Protein AF-A0A2P2JGJ2-F1 (afdb_monomer)

Organism: Rhizophora mucronata (NCBI:txid61149)

Mean predicted aligned error: 10.28 Å

Radius of gyration: 15.4 Å; Cα contacts (8 Å, |Δi|>4): 31; chains: 1; bounding box: 33×25×39 Å

pLDDT: mean 70.35, std 13.4, range [32.62, 87.69]

Secondary structure (DSSP, 8-state):
--TTT--HHHHHHHHHHHHHHHHHHHHH-SS---SS-THHHHHHHTT---S-HHHHHHHH---TT--

InterPro domains:
  IPR012878 Non-reducing end beta-L-arabinofuranosidase-like, GH127 catalytic domain [PF07944] (1-60)

Foldseek 3Di:
DCVVPVDVVVVVVVVVVVVVQVVVCVVVVPNDGFPDDPVLVVCVVVVHDDDPPVVGCVVPDPRPPPD

Structure (mmCIF, N/CA/C/O backbone):
data_AF-A0A2P2JGJ2-F1
#
_entry.id   AF-A0A2P2JGJ2-F1
#
loop_
_atom_site.group_PDB
_atom_site.id
_atom_site.type_symbol
_atom_site.label_atom_id
_atom_site.label_alt_id
_atom_site.label_comp_id
_atom_site.label_asym_id
_atom_site.label_entity_id
_atom_site.label_seq_id
_atom_site.pdbx_PDB_ins_code
_atom_site.Cartn_x
_atom_site.Cartn_y
_atom_site.Cartn_z
_atom_site.occupancy
_atom_site.B_iso_or_equiv
_atom_site.auth_seq_id
_atom_site.auth_comp_id
_atom_site.auth_asym_id
_atom_site.auth_atom_id
_atom_site.pdbx_PDB_model_num
ATOM 1 N N . MET A 1 1 ? 1.178 8.771 -16.508 1.00 64.31 1 MET A N 1
ATOM 2 C CA . MET A 1 1 ? 2.634 9.038 -16.442 1.00 64.31 1 MET A CA 1
ATOM 3 C C . MET A 1 1 ? 3.469 7.983 -17.174 1.00 64.31 1 MET A C 1
ATOM 5 O O . MET A 1 1 ? 4.230 8.377 -18.035 1.00 64.31 1 MET A O 1
ATOM 9 N N . TRP A 1 2 ? 3.324 6.664 -16.949 1.00 73.88 2 TRP A N 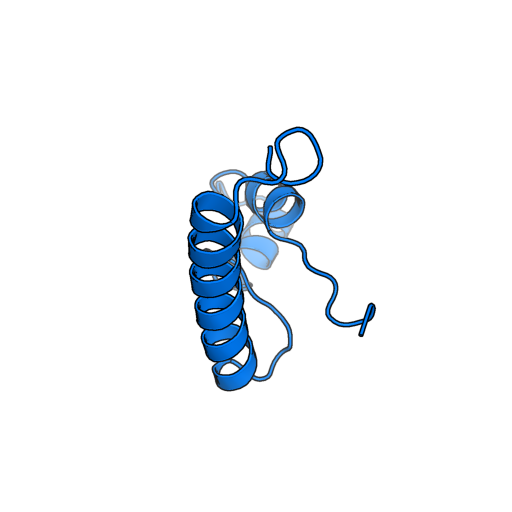1
ATOM 10 C CA . TRP A 1 2 ? 3.974 5.674 -17.844 1.00 73.88 2 TRP A CA 1
ATOM 11 C C . TRP A 1 2 ? 3.271 5.538 -19.199 1.00 73.88 2 TRP A C 1
ATOM 13 O O . TRP A 1 2 ? 3.927 5.654 -20.222 1.00 73.88 2 TRP A O 1
ATOM 23 N N . ALA A 1 3 ? 1.942 5.387 -19.218 1.00 73.94 3 ALA A N 1
ATOM 24 C CA . ALA A 1 3 ? 1.170 5.202 -20.457 1.00 73.94 3 ALA A CA 1
ATOM 25 C C . ALA A 1 3 ? 1.318 6.346 -21.484 1.00 73.94 3 ALA A C 1
ATOM 27 O O . ALA A 1 3 ? 1.014 6.164 -22.652 1.00 73.94 3 ALA A O 1
ATOM 28 N N . SER A 1 4 ? 1.790 7.518 -21.048 1.00 75.94 4 SER A N 1
ATOM 29 C CA . SER A 1 4 ? 2.007 8.691 -21.904 1.00 75.94 4 SER A CA 1
ATOM 30 C C . SER A 1 4 ? 3.474 8.892 -22.304 1.00 75.94 4 SER A C 1
ATOM 32 O O . SER A 1 4 ? 3.754 9.714 -23.165 1.00 75.94 4 SER A O 1
ATOM 34 N N . THR A 1 5 ? 4.421 8.210 -21.653 1.00 79.88 5 THR A N 1
ATOM 35 C CA . THR A 1 5 ? 5.869 8.476 -21.807 1.00 79.88 5 THR A CA 1
ATOM 36 C C . THR A 1 5 ? 6.684 7.198 -22.036 1.00 79.88 5 THR A C 1
ATOM 38 O O . THR A 1 5 ? 7.875 7.281 -22.301 1.00 79.88 5 THR A O 1
ATOM 41 N N . HIS A 1 6 ? 6.068 6.016 -21.903 1.00 78.81 6 HIS A N 1
ATOM 42 C CA . HIS A 1 6 ? 6.673 4.683 -22.033 1.00 78.81 6 HIS A CA 1
ATOM 43 C C . HIS A 1 6 ? 8.017 4.512 -21.302 1.00 78.81 6 HIS A C 1
ATOM 45 O O . HIS A 1 6 ? 8.866 3.724 -21.694 1.00 78.81 6 HIS A O 1
ATOM 51 N N . ASN A 1 7 ? 8.216 5.246 -20.204 1.00 81.88 7 ASN A N 1
ATOM 52 C CA . ASN A 1 7 ? 9.469 5.227 -19.461 1.00 81.88 7 ASN A CA 1
ATOM 53 C C . ASN A 1 7 ? 9.536 3.995 -18.544 1.00 81.88 7 ASN A C 1
ATOM 55 O O . ASN A 1 7 ? 8.927 3.975 -17.470 1.00 81.88 7 ASN A O 1
ATOM 59 N N . ASP A 1 8 ? 10.294 2.978 -18.941 1.00 84.56 8 ASP A N 1
ATOM 60 C CA . ASP A 1 8 ? 10.370 1.702 -18.219 1.00 84.56 8 ASP A CA 1
ATOM 61 C C . ASP A 1 8 ? 10.901 1.817 -16.784 1.00 84.56 8 ASP A C 1
ATOM 63 O O . ASP A 1 8 ? 10.480 1.059 -15.908 1.00 84.56 8 ASP A O 1
ATOM 67 N N . THR A 1 9 ? 11.722 2.824 -16.481 1.00 84.12 9 THR A N 1
ATOM 68 C CA . THR A 1 9 ? 12.172 3.096 -15.107 1.00 84.12 9 THR A CA 1
ATOM 69 C C . THR A 1 9 ? 11.003 3.478 -14.198 1.00 84.12 9 THR A C 1
ATOM 71 O O . THR A 1 9 ? 10.939 3.053 -13.043 1.00 84.12 9 THR A O 1
ATOM 74 N N . LEU A 1 10 ? 10.042 4.258 -14.706 1.00 78.94 10 LEU A N 1
ATOM 75 C CA . LEU A 1 10 ? 8.825 4.593 -13.961 1.00 78.94 10 LEU A CA 1
ATOM 76 C C . LEU A 1 10 ? 7.908 3.378 -13.807 1.00 78.94 10 LEU A C 1
ATOM 78 O O . LEU A 1 10 ? 7.318 3.204 -12.741 1.00 78.94 10 LEU A O 1
ATOM 82 N N . LYS A 1 11 ? 7.822 2.517 -14.829 1.00 82.06 11 LYS A N 1
ATOM 83 C CA . LYS A 1 11 ? 7.078 1.251 -14.748 1.00 82.06 11 LYS A CA 1
ATOM 84 C C . LYS A 1 11 ? 7.627 0.366 -13.636 1.00 82.06 11 LYS A C 1
ATOM 86 O O . LYS A 1 11 ? 6.865 -0.032 -12.764 1.00 82.06 11 LYS A O 1
ATOM 91 N N . GLY A 1 12 ? 8.941 0.138 -13.616 1.00 84.81 12 GLY A N 1
ATOM 92 C CA . GLY A 1 12 ? 9.596 -0.691 -12.603 1.00 84.81 12 GLY A CA 1
ATOM 93 C C . GLY A 1 12 ? 9.343 -0.192 -11.179 1.00 84.81 12 GLY A C 1
ATOM 94 O O . GLY A 1 12 ? 8.978 -0.976 -10.305 1.00 84.81 12 GLY A O 1
ATOM 95 N N . LYS A 1 13 ? 9.440 1.125 -10.953 1.00 85.06 13 LYS A N 1
ATOM 96 C CA . LYS A 1 13 ? 9.147 1.731 -9.643 1.00 85.06 13 LYS A CA 1
ATOM 97 C C . LYS A 1 13 ? 7.685 1.551 -9.223 1.00 85.06 13 LYS A C 1
ATOM 99 O O . LYS A 1 13 ? 7.432 1.190 -8.078 1.00 85.06 13 LYS A O 1
ATOM 104 N N . MET A 1 14 ? 6.727 1.769 -10.126 1.00 84.75 14 MET A N 1
ATOM 105 C CA . MET A 1 14 ? 5.304 1.573 -9.819 1.00 84.75 14 MET A CA 1
ATOM 106 C C . MET A 1 14 ? 4.977 0.099 -9.559 1.00 84.75 14 MET A C 1
ATOM 108 O O . MET A 1 14 ? 4.292 -0.209 -8.587 1.00 84.75 14 MET A O 1
ATOM 112 N N . SER A 1 15 ? 5.513 -0.816 -10.370 1.00 85.06 15 SER A N 1
ATOM 113 C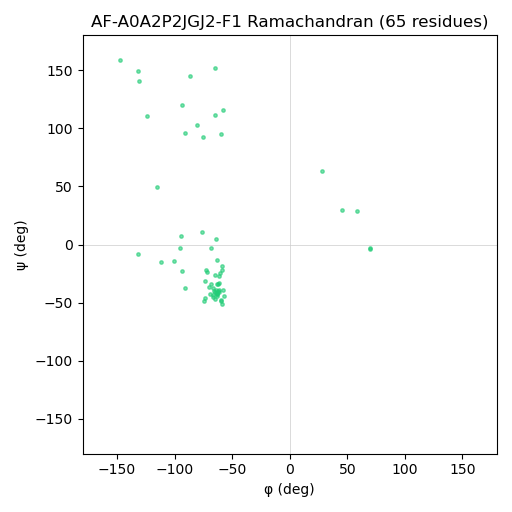 CA . SER A 1 15 ? 5.332 -2.259 -10.189 1.00 85.06 15 SER A CA 1
ATOM 114 C C . SER A 1 15 ? 5.889 -2.753 -8.854 1.00 85.06 15 SER A C 1
ATOM 116 O O . SER A 1 15 ? 5.245 -3.575 -8.206 1.00 85.06 15 SER A O 1
ATOM 118 N N . ALA A 1 16 ? 7.034 -2.232 -8.401 1.00 87.69 16 ALA A N 1
ATOM 119 C CA . ALA A 1 16 ? 7.599 -2.583 -7.097 1.00 87.69 16 ALA A CA 1
ATOM 120 C C . ALA A 1 16 ? 6.677 -2.172 -5.934 1.00 87.69 16 ALA A C 1
ATOM 122 O O . ALA A 1 16 ? 6.453 -2.961 -5.018 1.00 87.69 16 ALA A O 1
ATOM 123 N N . VAL A 1 17 ? 6.092 -0.969 -5.996 1.00 86.12 17 VAL A N 1
ATOM 124 C CA . VAL A 1 17 ? 5.151 -0.477 -4.975 1.00 86.12 17 VAL A CA 1
ATOM 125 C C . VAL A 1 17 ? 3.875 -1.321 -4.948 1.00 86.12 17 VAL A C 1
ATOM 127 O O . VAL A 1 17 ? 3.460 -1.759 -3.878 1.00 86.12 17 VAL A O 1
ATOM 130 N N . VAL A 1 18 ? 3.285 -1.608 -6.114 1.00 85.94 18 VAL A N 1
ATOM 131 C CA . VAL A 1 18 ? 2.081 -2.454 -6.217 1.00 85.94 18 VAL A CA 1
ATOM 132 C C . VAL A 1 18 ? 2.353 -3.878 -5.719 1.00 85.94 18 VAL A C 1
ATOM 134 O O . VAL A 1 18 ? 1.537 -4.431 -4.989 1.00 85.94 18 VAL A O 1
ATOM 137 N N . SER A 1 19 ? 3.518 -4.450 -6.032 1.00 85.38 19 SER A N 1
ATOM 138 C CA . SER A 1 19 ? 3.885 -5.800 -5.574 1.00 85.38 19 SER A CA 1
ATOM 139 C C . SER A 1 19 ? 4.034 -5.876 -4.051 1.00 85.38 19 SER A C 1
ATOM 141 O O . SER A 1 19 ? 3.570 -6.829 -3.430 1.00 85.38 19 SER A O 1
ATOM 143 N N . ALA A 1 20 ? 4.637 -4.859 -3.426 1.00 85.25 20 ALA A N 1
ATOM 144 C CA . ALA A 1 20 ? 4.746 -4.790 -1.969 1.00 85.25 20 ALA A CA 1
ATOM 145 C C . ALA A 1 20 ? 3.370 -4.642 -1.294 1.00 85.25 20 ALA A C 1
ATOM 147 O O . ALA A 1 20 ? 3.112 -5.285 -0.279 1.00 85.25 20 ALA A O 1
ATOM 148 N N . LEU A 1 21 ? 2.477 -3.835 -1.877 1.00 82.75 21 LEU A N 1
ATOM 149 C CA . LEU A 1 21 ? 1.094 -3.684 -1.413 1.00 82.75 21 LEU A CA 1
ATOM 150 C C . LEU A 1 21 ? 0.314 -5.005 -1.521 1.00 82.75 21 LEU A C 1
ATOM 152 O O . LEU A 1 21 ? -0.356 -5.379 -0.561 1.00 82.75 21 LEU A O 1
ATOM 156 N N . SER A 1 22 ? 0.471 -5.741 -2.626 1.00 82.75 22 SER A N 1
ATOM 157 C CA . SER A 1 22 ? -0.126 -7.073 -2.815 1.00 82.75 22 SER A CA 1
ATOM 158 C C . SER A 1 22 ? 0.351 -8.059 -1.750 1.00 82.75 22 SER A C 1
ATOM 160 O O . SER A 1 22 ? -0.466 -8.693 -1.096 1.00 82.75 22 SER A O 1
ATOM 162 N N . ALA A 1 23 ? 1.660 -8.125 -1.487 1.00 83.75 23 ALA A N 1
ATOM 163 C CA . ALA A 1 23 ? 2.204 -9.021 -0.466 1.00 83.75 23 ALA A CA 1
ATOM 164 C C . ALA A 1 23 ? 1.673 -8.709 0.949 1.00 83.75 23 ALA A C 1
ATOM 166 O O . ALA A 1 23 ? 1.503 -9.614 1.769 1.00 83.75 23 ALA A O 1
ATOM 167 N N . CYS A 1 24 ? 1.409 -7.434 1.253 1.00 81.44 24 CYS A N 1
ATOM 168 C CA . CYS A 1 24 ? 0.741 -7.040 2.493 1.00 81.44 24 CYS A CA 1
ATOM 169 C C . CYS A 1 24 ? -0.731 -7.477 2.509 1.00 81.44 24 CYS A C 1
ATOM 171 O O . CYS A 1 24 ? -1.193 -7.983 3.529 1.00 81.44 24 CYS A O 1
ATOM 173 N N . GLN A 1 25 ? -1.454 -7.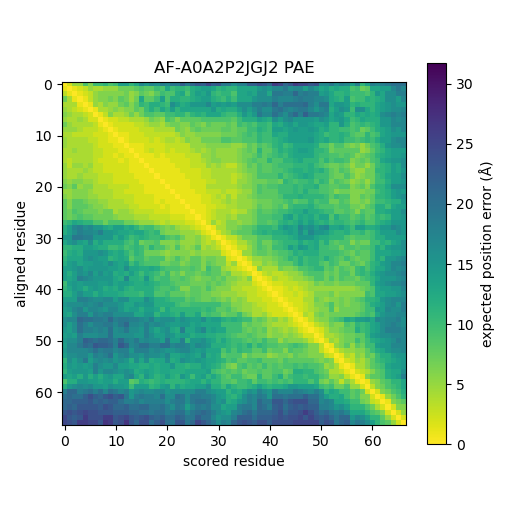322 1.397 1.00 80.00 25 GLN A N 1
ATOM 174 C CA . GLN A 1 25 ? -2.855 -7.733 1.270 1.00 80.00 25 GLN A CA 1
ATOM 175 C C . GLN A 1 25 ? -3.022 -9.253 1.415 1.00 80.00 25 GLN A C 1
ATOM 177 O O . GLN A 1 25 ? -3.901 -9.697 2.155 1.00 80.00 25 GLN A O 1
ATOM 182 N N . ASP A 1 26 ? -2.128 -10.035 0.806 1.00 80.62 26 ASP A N 1
ATOM 183 C CA . ASP A 1 26 ? -2.108 -11.500 0.901 1.00 80.62 26 ASP A CA 1
ATOM 184 C C . ASP A 1 26 ? -1.891 -11.969 2.345 1.00 80.62 26 ASP A C 1
ATOM 186 O O . ASP A 1 26 ? -2.558 -12.887 2.818 1.00 80.62 26 ASP A O 1
ATOM 190 N N . LYS A 1 27 ? -0.993 -11.303 3.084 1.00 80.31 27 LYS A N 1
ATOM 191 C CA . LYS A 1 27 ? -0.742 -11.601 4.504 1.00 80.31 27 LYS A CA 1
ATOM 192 C C . LYS A 1 27 ? -1.915 -11.247 5.411 1.00 80.31 27 LYS A C 1
ATOM 194 O O . LYS A 1 27 ? -2.112 -11.913 6.423 1.00 80.31 27 LYS A O 1
ATOM 199 N N . ILE A 1 28 ? -2.647 -10.183 5.089 1.00 78.00 28 ILE A N 1
ATOM 200 C CA . ILE A 1 28 ? -3.817 -9.751 5.860 1.00 78.00 28 ILE A CA 1
ATOM 201 C C . ILE A 1 28 ? -4.996 -10.706 5.615 1.00 78.00 28 ILE A C 1
ATOM 203 O O . ILE A 1 28 ? -5.797 -10.923 6.520 1.00 78.00 28 ILE A O 1
ATOM 207 N N . GLY A 1 29 ? -5.102 -11.307 4.424 1.00 69.69 29 GLY A N 1
ATOM 208 C CA . GLY A 1 29 ? -6.020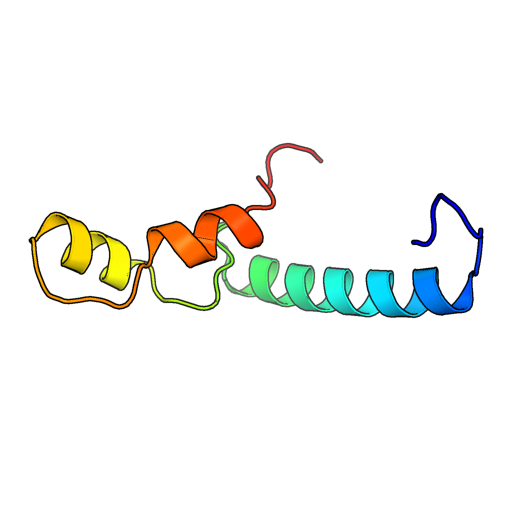 -12.418 4.137 1.00 69.69 29 GLY A CA 1
ATOM 209 C C . GLY A 1 29 ? -7.513 -12.061 4.106 1.00 69.69 29 GLY A C 1
ATOM 210 O O . GLY A 1 29 ? -8.335 -12.906 3.771 1.00 69.69 29 GLY A O 1
ATOM 211 N N . THR A 1 30 ? -7.885 -10.816 4.412 1.00 70.00 30 THR A N 1
ATOM 212 C CA . THR A 1 30 ? -9.276 -10.326 4.373 1.00 70.00 30 THR A CA 1
ATOM 213 C C . THR A 1 30 ? -9.631 -9.637 3.054 1.00 70.00 30 THR A C 1
ATOM 215 O O . THR A 1 30 ? -10.755 -9.175 2.881 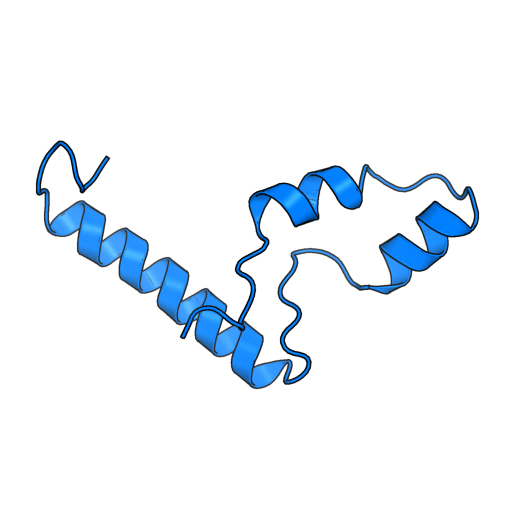1.00 70.00 30 THR A O 1
ATOM 218 N N . GLY A 1 31 ? -8.667 -9.507 2.132 1.00 67.50 31 GLY A N 1
ATOM 219 C CA . GLY A 1 31 ? -8.822 -8.749 0.887 1.00 67.50 31 GLY A CA 1
ATOM 220 C C . GLY A 1 31 ? -8.904 -7.231 1.086 1.00 67.50 31 GLY A C 1
ATOM 221 O O . GLY A 1 31 ? -8.924 -6.494 0.104 1.00 67.50 31 GLY A O 1
ATOM 222 N N . TYR A 1 32 ? -8.898 -6.749 2.330 1.00 66.56 32 TYR A N 1
ATOM 223 C CA . TYR A 1 32 ? -8.953 -5.336 2.672 1.00 66.56 32 TYR A CA 1
ATOM 224 C C . TYR A 1 32 ? -7.541 -4.773 2.865 1.00 66.56 32 TYR A C 1
ATOM 226 O O . TYR A 1 32 ? -6.800 -5.218 3.742 1.00 66.56 32 TYR A O 1
ATOM 234 N N . LEU A 1 33 ? -7.172 -3.773 2.061 1.00 67.12 33 LEU A N 1
ATOM 235 C CA . LEU A 1 33 ? -5.902 -3.062 2.183 1.00 67.12 33 LEU A CA 1
ATOM 236 C C . LEU A 1 33 ? -6.170 -1.568 2.348 1.00 67.12 33 LEU A C 1
ATOM 238 O O . LEU A 1 33 ? -6.594 -0.885 1.419 1.00 67.12 33 LEU A O 1
ATOM 242 N N . SER A 1 34 ? -5.899 -1.043 3.538 1.00 68.81 34 SER A N 1
ATOM 243 C CA . SER A 1 34 ? -5.946 0.393 3.784 1.00 68.81 34 SER A CA 1
ATOM 244 C C . SER A 1 34 ? -4.909 0.792 4.830 1.00 68.81 34 SER A C 1
ATOM 246 O O . SER A 1 34 ? -4.472 -0.035 5.626 1.00 68.81 34 SER A O 1
ATOM 248 N N . ALA A 1 35 ? -4.537 2.073 4.851 1.00 67.19 35 ALA A N 1
ATOM 249 C CA . ALA A 1 35 ? -3.634 2.627 5.863 1.00 67.19 35 ALA A CA 1
ATOM 250 C C . ALA A 1 35 ? -4.254 2.684 7.279 1.00 67.19 35 ALA A C 1
ATOM 252 O O . ALA A 1 35 ? -3.589 3.093 8.228 1.00 67.19 35 ALA A O 1
ATOM 253 N N . PHE A 1 36 ? -5.525 2.298 7.414 1.00 63.88 36 PHE A N 1
ATOM 254 C CA . PHE A 1 36 ? -6.344 2.441 8.608 1.00 63.88 36 PHE A CA 1
ATOM 255 C C . PHE A 1 36 ? -7.045 1.114 8.969 1.00 63.88 36 PHE A C 1
ATOM 257 O O . PHE A 1 36 ? -7.509 0.397 8.077 1.00 63.88 36 PHE A O 1
ATOM 264 N N . PRO A 1 37 ? -7.146 0.754 10.260 1.00 69.06 37 PRO A N 1
ATOM 265 C CA . PRO A 1 37 ? -7.939 -0.400 10.681 1.00 69.06 37 PRO A CA 1
ATOM 266 C C . PRO A 1 37 ? -9.432 -0.183 10.399 1.00 69.06 37 PRO A C 1
ATOM 268 O O . PRO A 1 37 ? -9.920 0.951 10.421 1.00 69.06 37 PRO A O 1
ATO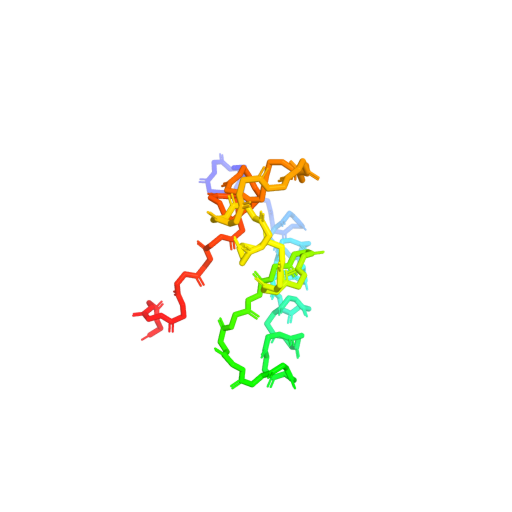M 271 N N . SER A 1 38 ? -10.168 -1.276 10.174 1.00 68.81 38 SER A N 1
ATOM 272 C CA . SER A 1 38 ? -11.610 -1.244 9.893 1.00 68.81 38 SER A CA 1
ATOM 273 C C . SER A 1 38 ? -12.442 -0.632 11.031 1.00 68.81 38 SER A C 1
ATOM 275 O O . SER A 1 38 ? -13.481 -0.032 10.783 1.00 68.81 38 SER A O 1
ATOM 277 N N . GLU A 1 39 ? -11.939 -0.666 12.267 1.00 69.19 39 GLU A N 1
ATOM 278 C CA . GLU A 1 39 ? -12.579 -0.047 13.441 1.00 69.19 39 GLU A CA 1
ATOM 279 C C . GLU A 1 39 ? -12.807 1.470 13.294 1.00 69.19 39 GLU A C 1
ATOM 281 O O . GLU A 1 39 ? -13.636 2.066 13.987 1.00 69.19 39 GLU A O 1
ATOM 286 N N . LEU A 1 40 ? -12.057 2.139 12.409 1.00 70.00 40 LEU A N 1
ATOM 287 C CA . LEU A 1 40 ? -12.254 3.562 12.135 1.00 70.00 40 LEU A CA 1
ATOM 288 C C . LEU A 1 40 ? -13.530 3.835 11.323 1.00 70.00 40 LEU A C 1
ATOM 290 O O . LEU A 1 40 ? -14.060 4.943 11.432 1.00 70.00 40 LEU A O 1
ATOM 294 N N . PHE A 1 41 ? -14.058 2.850 10.585 1.00 68.25 41 PHE A N 1
ATOM 295 C CA . PHE A 1 41 ? -15.385 2.942 9.956 1.00 68.25 41 PHE A CA 1
ATOM 296 C C . PHE A 1 41 ? -16.480 2.817 11.005 1.00 68.25 41 PHE A C 1
ATOM 298 O O . PHE A 1 41 ? -17.336 3.694 11.069 1.00 68.25 41 PHE A O 1
ATOM 305 N N . ASP A 1 42 ? -16.365 1.842 11.910 1.00 73.50 42 ASP A N 1
ATOM 306 C CA . ASP A 1 42 ? -17.315 1.665 13.016 1.00 73.50 42 ASP A CA 1
ATOM 307 C C . ASP A 1 42 ? -17.397 2.927 13.889 1.00 73.50 42 ASP A C 1
ATOM 309 O O . ASP A 1 42 ? -18.468 3.360 14.317 1.00 73.50 42 ASP A O 1
ATOM 313 N N . ARG A 1 43 ? -16.255 3.585 14.127 1.00 73.50 43 ARG A N 1
ATOM 314 C CA . ARG A 1 43 ? -16.206 4.865 14.850 1.00 73.50 43 ARG A CA 1
ATOM 315 C C . ARG A 1 43 ? -16.865 6.010 14.086 1.00 73.50 43 ARG A C 1
ATOM 317 O O . ARG A 1 43 ? -17.494 6.852 14.726 1.00 73.50 43 ARG A O 1
ATOM 324 N N . PHE A 1 44 ? -16.717 6.059 12.764 1.00 66.69 44 PHE A N 1
ATOM 325 C CA . PHE A 1 44 ? -17.384 7.064 11.938 1.00 66.69 44 PHE A CA 1
ATOM 326 C C . PHE A 1 44 ? -18.903 6.866 11.934 1.00 66.69 44 PHE A C 1
ATOM 328 O O . PHE A 1 44 ? -19.638 7.830 12.133 1.00 66.69 44 PHE A O 1
ATOM 335 N N . GLU A 1 45 ? -19.375 5.626 11.778 1.00 73.62 45 GLU A N 1
ATOM 336 C CA . GLU A 1 45 ? -20.802 5.281 11.845 1.00 73.62 45 GLU A CA 1
ATOM 337 C C . GLU A 1 45 ? -21.399 5.575 13.227 1.00 73.62 45 GLU A C 1
ATOM 339 O O . GLU A 1 45 ? -22.528 6.049 13.332 1.00 73.62 45 GLU A O 1
ATOM 344 N N . ALA A 1 46 ? -20.607 5.413 14.290 1.00 81.56 46 ALA A N 1
ATOM 345 C CA . ALA A 1 46 ? -20.965 5.803 15.652 1.00 81.56 46 ALA A CA 1
ATOM 346 C C . ALA A 1 46 ? -20.874 7.323 15.933 1.00 81.56 46 ALA A C 1
ATOM 348 O O . ALA A 1 46 ? -20.934 7.725 17.097 1.00 81.56 46 ALA A O 1
ATOM 349 N N . ILE A 1 47 ? -20.701 8.171 14.907 1.00 74.81 47 ILE A N 1
ATOM 350 C CA . ILE A 1 47 ? -20.629 9.646 14.998 1.00 74.81 47 ILE A CA 1
ATOM 351 C C . ILE A 1 47 ? -19.491 10.115 15.932 1.00 74.81 47 ILE A C 1
ATOM 353 O O . ILE A 1 47 ? -19.538 11.174 16.559 1.00 74.81 47 ILE A O 1
ATOM 357 N N . LYS A 1 48 ? -18.412 9.333 16.047 1.00 73.75 48 LYS A N 1
ATOM 358 C CA . LYS A 1 48 ? -17.218 9.750 16.793 1.00 73.75 48 LYS A CA 1
ATOM 359 C C . LYS A 1 48 ? -16.288 10.549 15.877 1.00 73.75 48 LYS A C 1
ATOM 361 O O . LYS A 1 48 ? -16.168 10.223 14.697 1.00 73.75 48 LYS A O 1
ATOM 366 N N . PRO A 1 49 ? -15.588 11.575 16.395 1.00 67.00 49 PRO A N 1
ATOM 367 C CA . PRO A 1 49 ? -14.645 12.343 15.595 1.00 67.00 49 PRO A CA 1
ATOM 368 C C . PRO A 1 49 ? -13.484 11.444 15.157 1.00 67.00 49 PRO A C 1
ATOM 370 O O . PRO A 1 49 ? -12.669 11.007 15.968 1.00 67.00 49 PRO A O 1
ATOM 373 N N . VAL A 1 50 ? -13.415 11.170 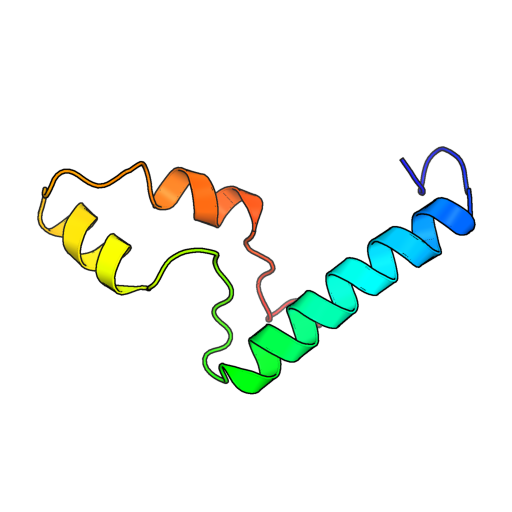13.858 1.00 66.25 50 VAL A N 1
ATOM 374 C CA . VAL A 1 50 ? -12.320 10.444 13.208 1.00 66.25 50 VAL A CA 1
ATOM 375 C C . VAL A 1 50 ? -11.871 11.199 11.966 1.00 66.25 50 VAL A C 1
ATOM 377 O O . VAL A 1 50 ? -12.650 11.902 11.320 1.00 66.25 50 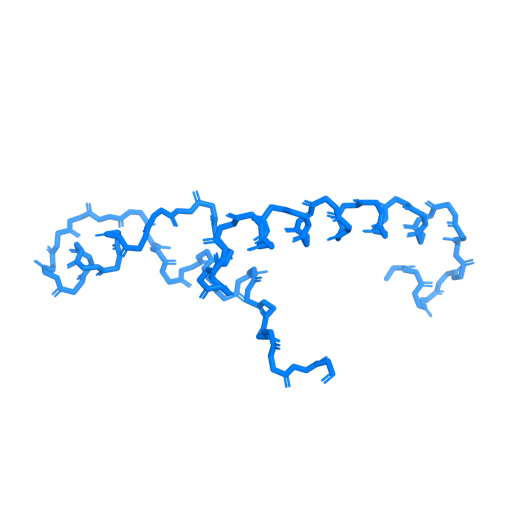VAL A O 1
ATOM 380 N N . TRP A 1 51 ? -10.589 11.071 11.634 1.00 64.38 51 TRP A N 1
ATOM 381 C CA . TRP A 1 51 ? -10.003 11.770 10.499 1.00 64.38 51 TRP A CA 1
ATOM 382 C C . TRP A 1 51 ? -10.424 11.099 9.187 1.00 64.38 51 TRP A C 1
ATOM 384 O O . TRP A 1 51 ? -9.819 10.123 8.763 1.00 64.38 51 TRP A O 1
ATOM 394 N N . ALA A 1 52 ? -11.517 11.602 8.605 1.00 61.03 52 ALA A N 1
ATOM 395 C CA . ALA A 1 52 ? -12.034 11.319 7.261 1.00 61.03 52 ALA A CA 1
ATOM 396 C C . ALA A 1 52 ? -11.699 9.917 6.683 1.00 61.03 52 ALA A C 1
ATOM 398 O O . ALA A 1 52 ? -11.043 9.824 5.642 1.00 61.03 52 ALA A O 1
ATOM 399 N N . PRO A 1 53 ? -12.176 8.817 7.294 1.00 62.00 53 PRO A N 1
ATOM 400 C CA . PRO A 1 53 ? -11.819 7.454 6.877 1.00 62.00 53 PRO A CA 1
ATOM 401 C C . PRO A 1 53 ? -12.285 7.120 5.446 1.00 62.00 53 PRO A C 1
ATOM 403 O O . PRO A 1 53 ? -11.563 6.488 4.673 1.00 62.00 53 PRO A O 1
ATOM 406 N N . TYR A 1 54 ? -13.436 7.656 5.025 1.00 61.69 54 TYR A N 1
ATOM 407 C CA . TYR A 1 54 ? -13.919 7.564 3.641 1.00 61.69 54 TYR A CA 1
ATOM 408 C C . TYR A 1 54 ? -13.018 8.291 2.625 1.00 61.69 54 TYR A C 1
ATOM 410 O O . TYR A 1 54 ? -12.943 7.906 1.454 1.00 61.69 54 TYR A O 1
ATOM 418 N N . TYR A 1 55 ? -12.278 9.320 3.054 1.00 61.00 55 TYR A N 1
ATOM 419 C CA . TYR A 1 55 ? -11.349 10.034 2.179 1.00 61.00 55 TYR A CA 1
ATOM 420 C C . TYR A 1 55 ? -10.105 9.188 1.842 1.00 61.00 55 TYR A C 1
ATOM 422 O O . TYR A 1 55 ? -9.442 9.406 0.833 1.00 61.00 55 TYR A O 1
ATOM 430 N N . THR A 1 56 ? -9.754 8.208 2.666 1.00 59.59 56 THR A N 1
ATOM 431 C CA . THR A 1 56 ? -8.562 7.388 2.410 1.00 59.59 56 THR A CA 1
ATOM 432 C C . THR A 1 56 ? -8.890 6.146 1.591 1.00 59.59 56 THR A C 1
ATOM 434 O O . THR A 1 56 ? -8.128 5.804 0.687 1.00 59.59 56 THR A O 1
ATOM 437 N N . ILE A 1 57 ? -10.050 5.521 1.832 1.00 63.25 57 ILE A N 1
ATOM 438 C CA . ILE A 1 57 ? -10.491 4.352 1.055 1.00 63.25 57 ILE A CA 1
ATOM 439 C C . ILE A 1 57 ? -10.629 4.683 -0.429 1.00 63.25 57 ILE A C 1
ATOM 441 O O . ILE A 1 57 ? -10.081 3.955 -1.251 1.00 63.25 57 ILE A O 1
ATOM 445 N N . HIS A 1 58 ? -11.296 5.782 -0.802 1.00 63.72 58 HIS A N 1
ATOM 446 C CA . HIS A 1 58 ? -11.539 6.068 -2.225 1.00 63.72 58 HIS A CA 1
ATOM 447 C C . HIS A 1 58 ? -10.252 6.297 -3.040 1.00 63.72 58 HIS A C 1
ATOM 449 O O . HIS A 1 58 ? -10.306 6.305 -4.267 1.00 63.72 58 HIS A O 1
ATOM 455 N N . LYS A 1 59 ? -9.101 6.493 -2.379 1.00 62.09 59 LYS A N 1
ATOM 456 C CA . LYS A 1 59 ? -7.791 6.636 -3.031 1.00 62.09 59 LYS A CA 1
ATOM 457 C C . LYS A 1 59 ? -7.010 5.332 -3.158 1.00 62.09 59 LYS A C 1
ATOM 459 O O . LYS A 1 59 ? -6.115 5.261 -3.993 1.00 62.09 59 LYS A O 1
ATOM 464 N N . VAL A 1 60 ? -7.302 4.341 -2.318 1.00 65.44 60 VAL A N 1
ATOM 465 C CA . VAL A 1 60 ? -6.537 3.084 -2.221 1.00 65.44 60 VAL A CA 1
ATOM 466 C C . VAL A 1 60 ? -7.343 1.884 -2.717 1.00 65.44 60 VAL A C 1
ATOM 468 O O . VAL A 1 60 ? -6.743 0.851 -2.987 1.00 65.44 60 VAL A O 1
ATOM 471 N N . ASN A 1 61 ? -8.667 2.010 -2.880 1.00 48.31 61 ASN A N 1
ATOM 472 C CA . ASN A 1 61 ? -9.538 0.896 -3.246 1.00 48.31 61 ASN A CA 1
ATOM 473 C C . ASN A 1 61 ? -9.140 0.274 -4.598 1.00 48.31 61 ASN A C 1
ATOM 475 O O . ASN A 1 61 ? -9.563 0.712 -5.667 1.00 48.31 61 ASN A O 1
ATOM 479 N N . LEU A 1 62 ? -8.334 -0.779 -4.513 1.00 43.81 62 LEU A N 1
ATOM 480 C CA . LEU A 1 62 ? -8.166 -1.818 -5.509 1.00 43.81 62 LEU A CA 1
ATOM 481 C C . LEU A 1 62 ? -9.185 -2.900 -5.142 1.00 43.81 62 LEU A C 1
ATOM 483 O O . LEU A 1 62 ? -8.908 -3.699 -4.245 1.00 43.81 62 LEU A O 1
ATOM 487 N N . PRO A 1 63 ? -10.386 -2.912 -5.751 1.00 39.88 63 PRO A N 1
ATOM 488 C CA . PRO A 1 63 ? -11.273 -4.052 -5.615 1.00 39.88 63 PRO A CA 1
ATOM 489 C C . PRO A 1 63 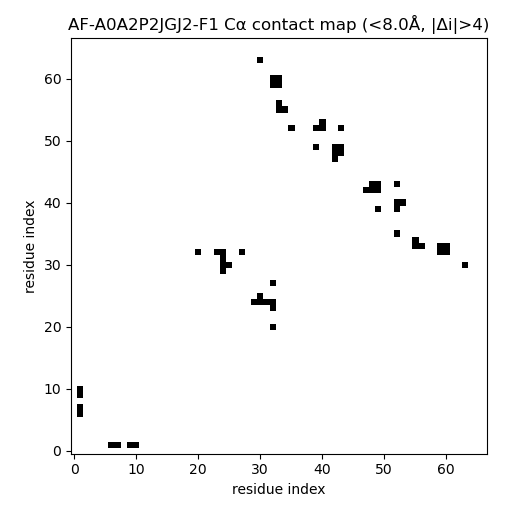? -10.521 -5.287 -6.119 1.00 39.88 63 PRO A C 1
ATOM 491 O O . PRO A 1 63 ? -10.176 -5.389 -7.295 1.00 39.88 63 PRO A O 1
ATOM 494 N N . SER A 1 64 ? -10.271 -6.228 -5.214 1.00 43.38 64 SER A N 1
ATOM 495 C CA . SER A 1 64 ? -9.646 -7.532 -5.468 1.00 43.38 64 SER A CA 1
ATOM 496 C C . SER A 1 64 ? -10.482 -8.445 -6.383 1.00 43.38 64 SER A C 1
ATOM 498 O O . SER A 1 64 ? -10.100 -9.582 -6.629 1.00 43.38 64 SER A O 1
ATOM 500 N N . SER A 1 65 ? -11.603 -7.951 -6.922 1.00 32.97 65 SER A N 1
ATOM 501 C CA . SER A 1 65 ? -12.497 -8.643 -7.856 1.00 32.97 65 SER A CA 1
ATOM 502 C C . SER A 1 65 ? -12.220 -8.358 -9.342 1.00 32.97 65 SER A C 1
ATOM 504 O O . SER A 1 65 ? -13.019 -8.758 -10.181 1.00 32.97 65 SER A O 1
ATOM 506 N N . CYS A 1 66 ? -11.137 -7.649 -9.682 1.00 32.62 66 CYS A N 1
ATOM 507 C CA . CYS A 1 66 ? -10.697 -7.414 -11.069 1.00 32.62 66 CYS A CA 1
ATOM 508 C C . CYS A 1 66 ? -9.336 -8.081 -11.352 1.00 32.62 66 CYS A C 1
ATOM 510 O O . CYS A 1 66 ? -8.410 -7.440 -11.856 1.00 32.62 66 CYS A O 1
ATOM 512 N N . LEU A 1 67 ? -9.224 -9.359 -10.985 1.00 33.78 67 LEU A N 1
ATOM 513 C CA . LEU A 1 67 ? -8.196 -10.294 -11.449 1.00 33.78 67 LEU A CA 1
ATOM 514 C C . LEU A 1 67 ? -8.858 -11.341 -12.345 1.00 33.78 67 LEU A C 1
ATOM 516 O O . LEU A 1 67 ? -9.953 -11.811 -11.961 1.00 33.78 67 LEU A O 1
#

Sequence (67 aa):
MWASTHNDTLKGKMSAVVSALSACQDKIGTGYLSAFPSELFDRFEAIKPVWAPYYTIHKVNLPSSCL

Solvent-accessible surface area (backbone atoms only — not comparable to full-atom values): 4323 Å² total; per-residue (Å²): 113,44,96,82,61,72,42,61,72,58,45,53,55,51,52,52,52,52,52,54,52,48,57,51,27,63,73,63,66,74,70,68,64,66,102,60,68,72,66,55,53,58,37,46,76,68,73,42,97,64,86,58,61,71,70,54,45,80,77,56,71,65,70,81,82,81,117